Protein AF-A0A326GSK1-F1 (afdb_monomer)

pLDDT: mean 84.32, std 14.93, range [53.09, 98.25]

Radius of gyration: 17.74 Å; Cα contacts (8 Å, |Δi|>4): 48; chains: 1; bounding box: 48×21×46 Å

Solvent-accessible surface area (backbone atoms only — not comparable to full-atom values): 4382 Å² total; per-residue (Å²): 111,68,69,58,35,50,51,51,32,50,51,51,51,52,51,47,53,51,51,52,52,50,54,49,42,44,45,69,39,96,61,88,75,67,52,22,62,87,80,33,57,94,76,43,70,80,58,61,67,59,47,54,54,52,50,52,50,50,51,52,51,31,52,57,55,66,57,63,84,81,73,74,88,121

Mean predicted aligned error: 7.36 Å

Nearest PDB structures (foldseek):
  7m94-assembly1_A  TM=3.987E-01  e=7.095E+00  Bos taurus

Secondary structure (DSSP, 8-state):
-HHHHHHHHHHHHHHHHHHHHHHHHHHH-SSSSS--TTT-TTT---THHHHHHHHHHHHHHHHHHHS-------

Foldseek 3Di:
DLVVLVVVLVVLLVVLVVVVVVVCCQADNPDDDHDHCPPNVVPRDDCVVVSCVSNVVSVVSSVVSNPPPPPDPD

Structure (mmCIF, N/CA/C/O backbone):
data_AF-A0A326GSK1-F1
#
_entry.id   AF-A0A326GSK1-F1
#
loop_
_atom_site.group_PDB
_atom_site.id
_atom_site.type_symbol
_atom_site.label_atom_id
_atom_site.label_alt_id
_atom_site.label_comp_id
_atom_site.label_asym_id
_atom_site.label_entity_id
_atom_site.label_seq_id
_atom_site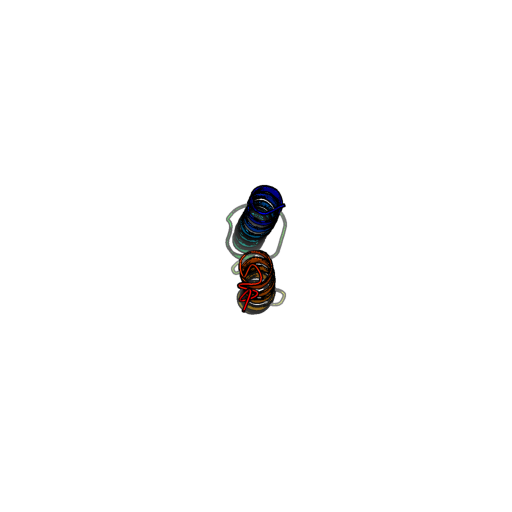.pdbx_PDB_ins_code
_atom_site.Cartn_x
_atom_site.Cartn_y
_atom_site.Cartn_z
_atom_site.occupancy
_atom_site.B_iso_or_equiv
_atom_site.auth_seq_id
_atom_site.auth_comp_id
_atom_site.auth_asym_id
_atom_site.auth_atom_id
_atom_site.pdbx_PDB_model_num
ATOM 1 N N . MET A 1 1 ? -14.254 9.925 20.725 1.00 68.88 1 MET A N 1
ATOM 2 C CA . MET A 1 1 ? -13.197 8.959 20.325 1.00 68.88 1 MET A CA 1
ATOM 3 C C . MET A 1 1 ? -13.494 8.149 19.053 1.00 68.88 1 MET A C 1
ATOM 5 O O . MET A 1 1 ? -12.537 7.743 18.413 1.00 68.88 1 MET A O 1
ATOM 9 N N . ARG A 1 2 ? -14.755 7.906 18.636 1.00 86.06 2 ARG A N 1
ATOM 10 C CA . ARG A 1 2 ? -15.049 7.163 17.382 1.00 86.06 2 ARG A CA 1
ATOM 11 C C . ARG A 1 2 ? -14.438 7.814 16.138 1.00 86.06 2 ARG A C 1
ATOM 13 O O . ARG A 1 2 ? -13.724 7.138 15.417 1.00 86.06 2 ARG A O 1
ATOM 20 N N . VAL A 1 3 ? -14.668 9.111 15.929 1.00 90.94 3 VAL A N 1
ATOM 21 C CA . VAL A 1 3 ? -14.117 9.854 14.778 1.00 90.94 3 VAL A CA 1
ATOM 22 C C . VAL A 1 3 ? -12.587 9.787 14.747 1.00 90.94 3 VAL A C 1
ATOM 24 O O . VAL A 1 3 ? -12.015 9.509 13.705 1.00 90.94 3 VAL A O 1
ATOM 27 N N . LEU A 1 4 ? -11.926 9.919 15.903 1.00 93.31 4 LEU A N 1
ATOM 28 C CA . LEU A 1 4 ? -10.471 9.772 16.005 1.00 93.31 4 LEU A CA 1
ATOM 29 C C . LEU A 1 4 ? -9.985 8.386 15.549 1.00 93.31 4 LEU A C 1
ATOM 31 O O . LEU A 1 4 ? -9.011 8.302 14.814 1.00 93.31 4 LEU A O 1
ATOM 35 N N . ARG A 1 5 ? -10.671 7.301 15.932 1.00 93.06 5 ARG A N 1
ATOM 36 C CA . ARG A 1 5 ? -10.326 5.940 15.476 1.00 93.06 5 ARG A CA 1
ATOM 37 C C . ARG A 1 5 ? -10.462 5.783 13.963 1.00 93.06 5 ARG A C 1
ATOM 39 O O . ARG A 1 5 ? -9.616 5.145 13.354 1.00 93.06 5 ARG A O 1
ATOM 46 N N . TRP A 1 6 ? -11.491 6.390 13.371 1.00 94.12 6 TRP A N 1
ATOM 47 C CA . TRP A 1 6 ? -11.668 6.417 11.917 1.00 94.12 6 TRP A CA 1
ATOM 48 C C . TRP A 1 6 ? -10.559 7.198 11.216 1.00 94.12 6 TRP A C 1
ATOM 50 O O . TRP A 1 6 ? -10.004 6.699 10.245 1.00 94.12 6 TRP A O 1
ATOM 60 N N . ILE A 1 7 ? -10.197 8.374 11.735 1.00 96.31 7 ILE A N 1
ATOM 61 C CA . ILE A 1 7 ? -9.090 9.178 11.199 1.00 96.31 7 ILE A CA 1
ATOM 62 C C . ILE A 1 7 ? -7.780 8.387 11.266 1.00 96.31 7 ILE A C 1
ATOM 64 O O . ILE A 1 7 ? -7.075 8.296 10.269 1.00 96.31 7 ILE A O 1
ATOM 68 N N . LEU A 1 8 ? -7.475 7.766 12.409 1.00 96.00 8 LEU A N 1
ATOM 69 C CA . LEU A 1 8 ? -6.264 6.958 12.570 1.00 96.00 8 LEU A CA 1
ATOM 70 C C . LEU A 1 8 ? -6.241 5.761 11.613 1.00 96.00 8 LEU A C 1
ATOM 72 O O . LEU A 1 8 ? -5.236 5.544 10.945 1.00 96.00 8 LEU A O 1
ATOM 76 N N . ALA A 1 9 ? -7.346 5.021 11.494 1.00 95.56 9 ALA A N 1
ATOM 77 C CA . ALA A 1 9 ? -7.441 3.906 10.555 1.00 95.56 9 ALA A CA 1
ATOM 78 C C . ALA A 1 9 ? -7.253 4.369 9.099 1.00 95.56 9 ALA A C 1
ATOM 80 O O . ALA A 1 9 ? -6.515 3.736 8.349 1.00 95.56 9 ALA A O 1
ATOM 81 N N . ALA A 1 10 ? -7.863 5.494 8.713 1.00 96.81 10 ALA A N 1
ATOM 82 C CA . ALA A 1 10 ? -7.719 6.059 7.374 1.00 96.81 10 ALA A CA 1
ATOM 83 C C . ALA A 1 10 ? -6.275 6.493 7.080 1.00 96.81 10 ALA A C 1
ATOM 85 O O . ALA A 1 10 ? -5.759 6.187 6.009 1.00 96.81 10 ALA A O 1
ATOM 86 N N . LEU A 1 11 ? -5.604 7.148 8.035 1.00 97.94 11 LEU A N 1
ATOM 87 C CA . LEU A 1 11 ? -4.200 7.549 7.899 1.00 97.94 11 LEU A CA 1
ATOM 88 C C . LEU A 1 11 ? -3.270 6.341 7.751 1.00 97.94 11 LEU A C 1
ATOM 90 O O . LEU A 1 11 ? -2.381 6.361 6.904 1.00 97.94 11 LEU A O 1
ATOM 94 N N . MET A 1 12 ? -3.489 5.280 8.532 1.00 97.12 12 MET A N 1
ATOM 95 C CA . MET A 1 12 ? -2.699 4.051 8.424 1.00 97.12 12 MET A CA 1
ATOM 96 C C . MET A 1 12 ? -2.857 3.389 7.053 1.00 97.12 12 MET A C 1
ATOM 98 O O . MET A 1 12 ? -1.862 3.021 6.436 1.00 97.12 12 MET A O 1
ATOM 102 N N . VAL A 1 13 ? -4.094 3.271 6.561 1.00 97.56 13 VAL A N 1
ATOM 103 C CA . VAL A 1 13 ? -4.369 2.686 5.240 1.00 97.56 13 VAL A CA 1
ATOM 104 C C . VAL A 1 13 ? -3.777 3.549 4.126 1.00 97.56 13 VAL A C 1
ATOM 106 O O . VAL A 1 13 ? -3.143 3.015 3.223 1.00 97.56 13 VAL A O 1
ATOM 109 N N . ALA A 1 14 ? -3.921 4.875 4.198 1.00 98.25 14 ALA A N 1
ATOM 110 C CA . ALA A 1 14 ? -3.332 5.783 3.215 1.00 98.25 14 ALA A CA 1
ATOM 111 C C . ALA A 1 14 ? -1.796 5.687 3.186 1.00 98.25 14 ALA A C 1
ATOM 113 O O . ALA A 1 14 ? -1.206 5.643 2.108 1.00 98.25 14 ALA A O 1
ATOM 114 N N . GLY A 1 15 ? -1.157 5.603 4.357 1.00 97.81 15 GLY A N 1
ATOM 115 C CA . GLY A 1 15 ? 0.288 5.404 4.466 1.00 97.81 15 GLY A CA 1
ATOM 116 C C . GLY A 1 15 ? 0.749 4.074 3.868 1.00 97.81 15 GLY A C 1
ATOM 117 O O . GLY A 1 15 ? 1.724 4.055 3.123 1.00 97.81 15 GLY A O 1
ATOM 118 N N . ALA A 1 16 ? 0.024 2.982 4.127 1.00 97.62 16 ALA A N 1
ATOM 119 C CA . ALA A 1 16 ? 0.324 1.678 3.536 1.00 97.62 16 ALA A CA 1
ATOM 120 C C . ALA A 1 16 ? 0.202 1.699 2.009 1.00 97.62 16 ALA A C 1
ATOM 122 O O . ALA A 1 16 ? 1.122 1.277 1.323 1.00 97.62 16 ALA A O 1
ATOM 123 N N . VAL A 1 17 ? -0.872 2.289 1.470 1.00 98.00 17 VAL A N 1
ATOM 124 C CA . VAL A 1 17 ? -1.047 2.448 0.016 1.00 98.00 17 VAL A CA 1
ATOM 125 C C . VAL A 1 17 ? 0.105 3.239 -0.602 1.00 98.00 17 VAL A C 1
ATOM 127 O O . VAL A 1 17 ? 0.586 2.872 -1.672 1.00 98.00 17 VAL A O 1
ATOM 130 N N . TRP A 1 18 ? 0.560 4.305 0.060 1.00 97.44 18 TRP A N 1
ATOM 131 C CA . TRP A 1 18 ? 1.687 5.100 -0.423 1.00 97.44 18 TRP A CA 1
ATOM 132 C C . TRP A 1 18 ? 2.996 4.298 -0.442 1.00 97.44 18 TRP A C 1
ATOM 134 O O . TRP A 1 18 ? 3.661 4.273 -1.473 1.00 97.44 18 TRP A O 1
ATOM 144 N N . ILE A 1 19 ? 3.317 3.578 0.640 1.00 95.31 19 ILE A N 1
ATOM 145 C CA . ILE A 1 19 ? 4.495 2.693 0.708 1.00 95.31 19 ILE A CA 1
ATOM 146 C C . ILE A 1 19 ? 4.416 1.602 -0.365 1.00 95.31 19 ILE A C 1
ATOM 148 O O . ILE A 1 19 ? 5.393 1.351 -1.064 1.00 95.31 19 ILE A O 1
ATOM 152 N N . SER A 1 20 ? 3.250 0.978 -0.536 1.00 96.00 20 SER A N 1
ATOM 153 C CA . SER A 1 20 ? 3.046 -0.062 -1.542 1.00 96.00 20 SER A CA 1
ATOM 154 C C . SER A 1 20 ? 3.245 0.475 -2.959 1.00 96.00 20 SER A C 1
ATOM 156 O O . SER A 1 20 ? 3.880 -0.184 -3.780 1.00 96.00 20 SER A O 1
ATOM 158 N N . ALA A 1 21 ? 2.766 1.687 -3.250 1.00 94.12 21 ALA A N 1
ATOM 159 C CA . ALA A 1 21 ? 2.997 2.340 -4.535 1.00 94.12 21 ALA A CA 1
ATOM 160 C C . ALA A 1 2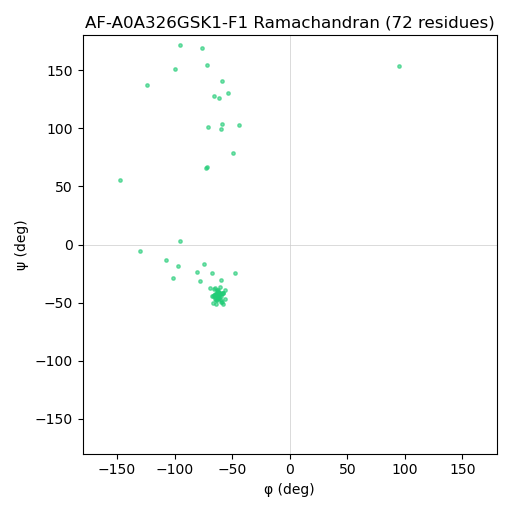1 ? 4.484 2.648 -4.773 1.00 94.12 21 ALA A C 1
ATOM 162 O O . ALA A 1 21 ? 4.979 2.407 -5.874 1.00 94.12 21 ALA A O 1
ATOM 163 N N . ASP A 1 22 ? 5.185 3.140 -3.753 1.00 91.50 22 ASP A N 1
ATOM 164 C CA . ASP A 1 22 ? 6.612 3.462 -3.815 1.00 91.50 22 ASP A CA 1
ATOM 165 C C . ASP A 1 22 ? 7.462 2.205 -4.052 1.00 91.50 22 ASP A C 1
ATOM 167 O O . ASP A 1 22 ? 8.175 2.123 -5.047 1.00 91.50 22 ASP A O 1
ATOM 171 N N . MET A 1 23 ? 7.266 1.150 -3.254 1.00 90.38 23 MET A N 1
ATOM 172 C CA . MET A 1 23 ? 7.972 -0.129 -3.416 1.00 90.38 23 MET A CA 1
ATOM 173 C C . MET A 1 23 ? 7.715 -0.788 -4.777 1.00 90.38 23 MET A C 1
ATOM 175 O O . MET A 1 23 ? 8.607 -1.418 -5.347 1.00 90.38 23 MET A O 1
ATOM 179 N N . LEU A 1 24 ? 6.495 -0.675 -5.314 1.00 90.06 24 LEU A N 1
ATOM 180 C CA . LEU A 1 24 ? 6.190 -1.169 -6.659 1.00 90.06 24 LEU A CA 1
ATOM 181 C C . LEU A 1 24 ? 6.876 -0.326 -7.738 1.00 90.06 24 LEU A C 1
ATOM 183 O O . LEU A 1 24 ? 7.335 -0.887 -8.733 1.00 90.06 24 LEU A O 1
ATOM 187 N N . ASN A 1 25 ? 6.961 0.992 -7.551 1.00 87.62 25 ASN A N 1
ATOM 188 C CA . ASN A 1 25 ? 7.684 1.877 -8.459 1.00 87.62 25 ASN A CA 1
ATOM 189 C C . ASN A 1 25 ? 9.190 1.585 -8.425 1.00 87.62 25 ASN A C 1
ATOM 191 O O . ASN A 1 25 ? 9.797 1.427 -9.476 1.00 87.62 25 ASN A O 1
ATOM 195 N N . GLU A 1 26 ? 9.779 1.380 -7.250 1.00 82.50 26 GLU A N 1
ATOM 196 C CA . GLU A 1 26 ? 11.185 0.983 -7.140 1.00 82.50 26 GLU A CA 1
ATOM 197 C C . GLU A 1 26 ? 11.454 -0.395 -7.770 1.00 82.50 26 GLU A C 1
ATOM 199 O O . GLU A 1 26 ? 12.467 -0.597 -8.439 1.00 82.50 26 GLU A O 1
ATOM 204 N N . ALA A 1 27 ? 10.542 -1.359 -7.601 1.00 85.25 27 ALA A N 1
ATOM 205 C CA . ALA A 1 27 ? 10.737 -2.715 -8.116 1.00 85.25 27 ALA A CA 1
ATOM 206 C C . ALA A 1 27 ? 10.472 -2.863 -9.628 1.00 85.25 27 ALA A C 1
ATOM 208 O O . ALA A 1 27 ? 11.070 -3.739 -10.269 1.00 85.25 27 ALA A O 1
ATOM 209 N N . TYR A 1 28 ? 9.551 -2.068 -10.188 1.00 84.75 28 TYR A N 1
ATOM 210 C CA . TYR A 1 28 ? 9.022 -2.235 -11.552 1.00 84.75 28 TYR A CA 1
ATOM 211 C C . TYR A 1 28 ? 9.027 -0.963 -12.416 1.00 84.75 28 TYR A C 1
ATOM 213 O O . TYR A 1 28 ? 8.672 -1.034 -13.594 1.00 84.75 28 TYR A O 1
ATOM 221 N N . GLY A 1 29 ? 9.387 0.191 -11.861 1.00 79.94 29 GLY A N 1
ATOM 222 C CA . GLY A 1 29 ? 9.393 1.481 -12.542 1.00 79.94 29 GLY A CA 1
ATOM 223 C C . GLY A 1 29 ? 10.567 1.665 -13.504 1.00 79.94 29 GLY A C 1
ATOM 224 O O . GLY A 1 29 ? 11.516 0.884 -13.547 1.00 79.94 29 GLY A O 1
ATOM 225 N N . ALA A 1 30 ? 10.480 2.725 -14.309 1.00 70.50 30 ALA A N 1
ATOM 226 C CA . ALA A 1 30 ? 11.463 3.060 -15.342 1.00 70.50 30 ALA A CA 1
ATOM 227 C C . ALA A 1 30 ? 12.528 4.083 -14.883 1.00 70.50 30 ALA A C 1
ATOM 229 O O . ALA A 1 30 ? 13.336 4.524 -15.700 1.00 70.50 30 ALA A O 1
ATOM 230 N N . GLY A 1 31 ? 12.504 4.509 -13.613 1.00 64.56 31 GLY A N 1
ATOM 231 C CA . GLY A 1 31 ? 13.360 5.573 -13.077 1.00 64.56 31 GLY A CA 1
ATOM 232 C C . G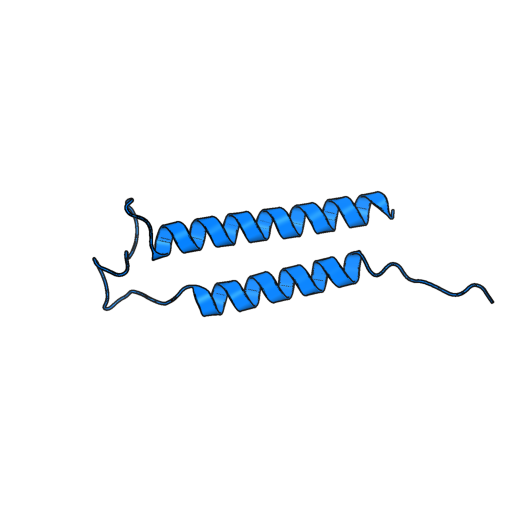LY A 1 31 ? 14.587 5.061 -12.299 1.00 64.56 31 GLY A C 1
ATOM 233 O O . GLY A 1 31 ? 14.516 3.993 -11.699 1.00 64.56 31 GLY A O 1
ATOM 234 N N . PRO A 1 32 ? 15.708 5.809 -12.266 1.00 55.22 32 PRO A N 1
ATOM 235 C CA . PRO A 1 32 ? 16.770 5.630 -11.267 1.00 55.22 32 PRO A CA 1
ATOM 236 C C . PRO A 1 32 ? 16.318 6.133 -9.875 1.00 55.22 32 PRO A C 1
ATOM 238 O O . PRO A 1 32 ? 15.538 7.085 -9.835 1.00 55.22 32 PRO A O 1
ATOM 241 N N . PRO A 1 33 ? 16.867 5.635 -8.744 1.00 58.91 33 PRO A N 1
ATOM 242 C CA . PRO A 1 33 ? 17.806 4.532 -8.573 1.00 58.91 33 PRO A CA 1
ATOM 243 C C . PRO A 1 33 ? 17.082 3.212 -8.250 1.00 58.91 33 PRO A C 1
ATOM 245 O O . PRO A 1 33 ? 15.904 3.193 -7.930 1.00 58.91 33 PRO A O 1
ATOM 248 N N . TYR A 1 34 ? 17.861 2.132 -8.258 1.00 53.09 34 TYR A N 1
ATOM 249 C CA . TYR A 1 34 ? 17.528 0.785 -7.787 1.00 53.09 34 TYR A CA 1
ATOM 250 C C . TYR A 1 34 ? 17.028 -0.224 -8.816 1.00 53.09 34 TYR A C 1
ATOM 252 O O . TYR A 1 34 ? 16.599 0.068 -9.924 1.00 53.09 34 TYR A O 1
ATOM 260 N N . TYR A 1 35 ? 17.313 -1.459 -8.420 1.00 57.44 35 TYR A N 1
ATOM 261 C CA . TYR A 1 35 ? 17.312 -2.730 -9.113 1.00 57.44 35 TYR A CA 1
ATOM 262 C C . TYR A 1 35 ? 16.013 -2.959 -9.887 1.00 57.44 35 TYR A C 1
ATOM 264 O O . TYR A 1 35 ? 15.156 -3.707 -9.445 1.00 57.44 35 TYR A O 1
ATOM 272 N N . GLY A 1 36 ? 15.850 -2.348 -11.057 1.00 58.00 36 GLY A N 1
ATOM 273 C CA . GLY A 1 36 ? 14.774 -2.734 -11.960 1.00 58.00 36 GLY A CA 1
ATOM 274 C C . GLY A 1 36 ? 14.922 -4.214 -12.311 1.00 58.00 36 GLY A C 1
ATOM 275 O O . GLY A 1 36 ? 16.043 -4.689 -12.541 1.00 58.00 36 GLY A O 1
ATOM 276 N N . ARG A 1 37 ? 13.799 -4.943 -12.388 1.00 61.16 37 ARG A N 1
ATOM 277 C CA . ARG A 1 37 ? 13.759 -6.376 -12.750 1.00 61.16 37 ARG A CA 1
ATOM 278 C C . ARG A 1 37 ? 14.593 -6.709 -13.993 1.00 61.16 37 ARG A C 1
ATOM 280 O O . ARG A 1 37 ? 14.991 -7.849 -14.152 1.00 61.16 37 ARG A O 1
ATOM 287 N N . THR A 1 38 ? 14.838 -5.756 -14.886 1.00 65.62 38 THR A N 1
ATOM 288 C CA . THR A 1 38 ? 15.583 -5.956 -16.136 1.00 65.62 38 THR A CA 1
ATOM 289 C C . THR A 1 38 ? 17.062 -5.573 -16.065 1.00 65.62 38 THR A C 1
ATOM 291 O O . THR A 1 38 ? 17.826 -6.020 -16.913 1.00 65.62 38 THR A O 1
ATOM 294 N N . VAL A 1 39 ? 17.486 -4.766 -15.086 1.00 64.44 39 VAL A N 1
ATOM 295 C CA . VAL A 1 39 ? 18.842 -4.179 -15.047 1.00 64.44 39 VAL A CA 1
ATOM 296 C C . VAL A 1 39 ? 19.770 -4.926 -14.083 1.00 64.44 39 VAL A C 1
ATOM 298 O O . VAL A 1 39 ? 20.976 -4.948 -14.296 1.00 64.44 39 VAL A O 1
ATOM 301 N N . ASN A 1 40 ? 19.233 -5.549 -13.028 1.00 70.69 40 ASN A N 1
ATOM 302 C CA . ASN A 1 40 ? 20.040 -6.136 -11.949 1.00 70.69 40 ASN A CA 1
ATOM 303 C C . ASN A 1 40 ? 19.351 -7.392 -11.366 1.00 70.69 40 ASN A C 1
ATOM 305 O O . ASN A 1 40 ? 19.005 -7.464 -10.186 1.00 70.69 40 ASN A O 1
ATOM 309 N N . MET A 1 41 ? 19.054 -8.354 -12.249 1.00 72.62 41 MET A N 1
ATOM 310 C CA . MET A 1 41 ? 18.241 -9.551 -11.967 1.00 72.62 41 MET A CA 1
ATOM 311 C C . MET A 1 41 ? 18.802 -10.456 -10.869 1.00 72.62 41 MET A C 1
ATOM 313 O O . MET A 1 41 ? 18.034 -11.111 -10.174 1.00 72.62 41 MET A O 1
ATOM 317 N N . ASP A 1 42 ? 20.122 -10.497 -10.718 1.00 79.31 42 ASP A N 1
ATOM 318 C CA . ASP A 1 42 ? 20.838 -11.271 -9.700 1.00 79.31 42 ASP A CA 1
ATOM 319 C C . ASP A 1 42 ? 20.595 -10.748 -8.277 1.00 79.31 42 ASP A C 1
ATOM 321 O O . ASP A 1 42 ? 20.689 -11.504 -7.313 1.00 79.31 42 ASP A O 1
ATOM 325 N N . LYS A 1 43 ? 20.250 -9.463 -8.147 1.00 73.88 43 LYS A N 1
ATOM 326 C CA . LYS A 1 43 ? 19.953 -8.795 -6.868 1.00 73.88 43 LYS A CA 1
ATOM 327 C C . LYS A 1 43 ? 18.470 -8.509 -6.683 1.00 73.88 43 LYS A C 1
ATOM 329 O O . LYS A 1 43 ? 18.035 -8.161 -5.585 1.00 73.88 43 LYS A O 1
ATOM 334 N N . TRP A 1 44 ? 17.696 -8.622 -7.756 1.00 82.56 44 TRP A N 1
ATOM 335 C CA . TRP A 1 44 ? 16.278 -8.327 -7.734 1.00 82.56 44 TRP A CA 1
ATOM 336 C C . TRP A 1 44 ? 15.528 -9.324 -6.852 1.00 82.56 44 TRP A C 1
ATOM 338 O O . TRP A 1 44 ? 15.622 -10.537 -7.031 1.00 82.56 44 TRP A O 1
ATOM 348 N N . THR A 1 45 ? 14.734 -8.799 -5.924 1.00 84.00 45 THR A N 1
ATOM 349 C CA . THR A 1 45 ? 13.838 -9.590 -5.081 1.00 84.00 45 THR A CA 1
ATOM 350 C C . THR A 1 45 ? 12.419 -9.071 -5.244 1.00 84.00 45 THR A C 1
ATOM 352 O O . THR A 1 45 ? 12.181 -7.866 -5.275 1.00 84.00 45 THR A O 1
ATOM 355 N N . SER A 1 46 ? 11.465 -9.993 -5.344 1.00 88.38 46 SER A N 1
ATOM 356 C CA . SER A 1 46 ? 10.047 -9.659 -5.454 1.00 88.38 46 SER A CA 1
ATOM 357 C C . SER A 1 46 ? 9.553 -8.903 -4.210 1.00 88.38 46 SER A C 1
ATOM 359 O O . SER A 1 46 ? 9.674 -9.441 -3.105 1.00 88.38 46 SER A O 1
ATOM 361 N N . PRO A 1 47 ? 8.928 -7.715 -4.355 1.00 91.62 47 PRO A N 1
ATOM 362 C CA . PRO A 1 47 ? 8.409 -6.960 -3.215 1.00 91.62 47 PRO A CA 1
ATOM 363 C C . PRO A 1 47 ? 7.125 -7.578 -2.641 1.00 91.62 47 PRO A C 1
ATOM 365 O O . PRO A 1 47 ? 6.756 -7.283 -1.508 1.00 91.62 47 PRO A O 1
ATOM 368 N N . TRP A 1 48 ? 6.447 -8.460 -3.389 1.00 94.56 48 TRP A N 1
ATOM 369 C CA . TRP A 1 48 ? 5.108 -8.958 -3.053 1.00 94.56 48 TRP A CA 1
ATOM 370 C C . TRP A 1 48 ? 5.015 -9.613 -1.678 1.00 94.56 48 TRP A C 1
ATOM 372 O O . TRP A 1 48 ? 4.027 -9.408 -0.981 1.00 94.56 48 TRP A O 1
ATOM 382 N N . LEU A 1 49 ? 6.035 -10.372 -1.267 1.00 94.00 49 LEU A N 1
ATOM 383 C CA . LEU A 1 49 ? 6.018 -11.020 0.045 1.00 94.00 49 LEU A CA 1
ATOM 384 C C . LEU A 1 49 ? 6.024 -9.984 1.180 1.00 94.00 49 LEU A C 1
ATOM 386 O O . LEU A 1 49 ? 5.262 -10.118 2.136 1.00 94.00 49 LEU A O 1
ATOM 390 N N . ALA A 1 50 ? 6.847 -8.939 1.054 1.00 93.25 50 ALA A N 1
ATOM 391 C CA . ALA A 1 50 ? 6.906 -7.850 2.024 1.00 93.25 50 ALA A CA 1
ATOM 392 C C . ALA A 1 50 ? 5.611 -7.023 2.014 1.00 93.25 50 ALA A C 1
ATOM 394 O O . ALA A 1 50 ? 5.056 -6.755 3.078 1.00 93.25 50 ALA A O 1
ATOM 395 N N . LEU A 1 51 ? 5.093 -6.696 0.825 1.00 96.44 51 LEU A N 1
ATOM 396 C CA . LEU A 1 51 ? 3.846 -5.944 0.661 1.00 96.44 51 LEU A CA 1
ATOM 397 C C . LEU A 1 51 ? 2.658 -6.663 1.300 1.00 96.44 51 LEU A C 1
ATOM 399 O O . LEU A 1 51 ? 1.961 -6.080 2.122 1.00 96.44 51 LEU A O 1
ATOM 403 N N . VAL A 1 52 ? 2.476 -7.955 1.012 1.00 97.56 52 VAL A N 1
ATOM 404 C CA . VAL A 1 52 ? 1.391 -8.750 1.607 1.00 97.56 52 VAL A CA 1
ATOM 405 C C . VAL A 1 52 ? 1.495 -8.769 3.130 1.00 97.56 52 VAL A C 1
ATOM 407 O O . VAL A 1 52 ? 0.476 -8.62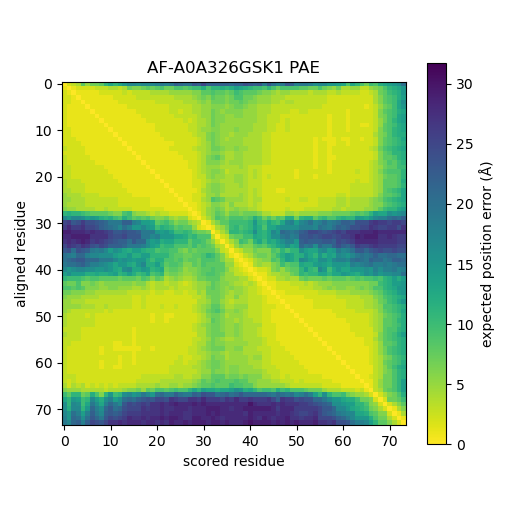7 3.806 1.00 97.56 52 VAL A O 1
ATOM 410 N N . ALA A 1 53 ? 2.700 -8.921 3.686 1.00 97.31 53 ALA A N 1
ATOM 411 C CA . ALA A 1 53 ? 2.896 -8.927 5.133 1.00 97.31 53 ALA A CA 1
ATOM 412 C C . ALA A 1 53 ? 2.532 -7.573 5.772 1.00 97.31 53 ALA A C 1
ATOM 414 O O . ALA A 1 53 ? 1.790 -7.541 6.758 1.00 97.31 53 ALA A O 1
ATOM 415 N N . ILE A 1 54 ? 3.014 -6.466 5.198 1.00 96.12 54 ILE A N 1
ATOM 416 C CA . ILE A 1 54 ? 2.769 -5.104 5.696 1.00 96.12 54 ILE A CA 1
ATOM 417 C C . ILE A 1 54 ? 1.287 -4.738 5.562 1.00 96.12 54 ILE A C 1
ATOM 419 O O . ILE A 1 54 ? 0.663 -4.348 6.552 1.00 96.12 54 ILE A O 1
ATOM 423 N N . ASP A 1 55 ? 0.698 -4.925 4.381 1.00 97.44 55 ASP A N 1
ATOM 424 C CA . ASP A 1 55 ? -0.696 -4.564 4.108 1.00 97.44 55 ASP A CA 1
ATOM 425 C C . ASP A 1 55 ? -1.663 -5.381 4.972 1.00 97.44 55 ASP A C 1
ATOM 427 O O . ASP A 1 55 ? -2.605 -4.831 5.547 1.00 97.44 55 ASP A O 1
ATOM 431 N N . SER A 1 56 ? -1.401 -6.681 5.157 1.00 97.81 56 SER A N 1
ATOM 432 C CA . SER A 1 56 ? -2.217 -7.532 6.037 1.00 97.81 56 SER A CA 1
ATOM 433 C C . SER A 1 56 ? -2.177 -7.056 7.489 1.00 97.81 56 SER A C 1
ATOM 435 O O . SER A 1 56 ? -3.209 -7.032 8.163 1.00 97.81 56 SER A O 1
ATOM 437 N N . LEU A 1 57 ? -1.000 -6.649 7.978 1.00 97.81 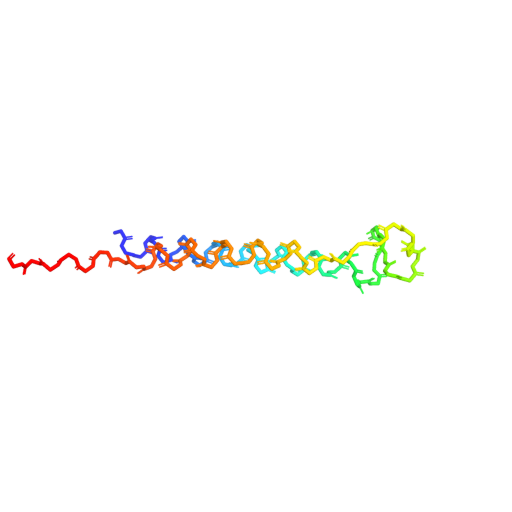57 LEU A N 1
ATOM 438 C CA . LEU A 1 57 ? -0.842 -6.128 9.333 1.00 97.81 57 LEU A CA 1
ATOM 439 C C . LEU A 1 57 ? -1.574 -4.793 9.508 1.00 97.81 57 LEU A C 1
ATOM 441 O O . LEU A 1 57 ? -2.281 -4.601 10.500 1.00 97.81 57 LEU A O 1
ATOM 445 N N . VAL A 1 58 ? -1.452 -3.886 8.538 1.00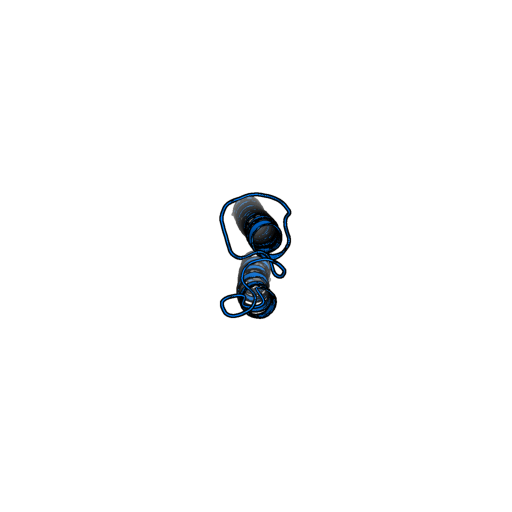 97.69 58 VAL A N 1
ATOM 446 C CA . VAL A 1 58 ? -2.149 -2.593 8.560 1.00 97.69 58 VAL A CA 1
ATOM 447 C C . VAL A 1 58 ? -3.660 -2.795 8.553 1.00 97.69 58 VAL A C 1
ATOM 449 O O . VAL A 1 58 ? -4.356 -2.190 9.372 1.00 97.69 58 VAL A O 1
ATOM 452 N N . LEU A 1 5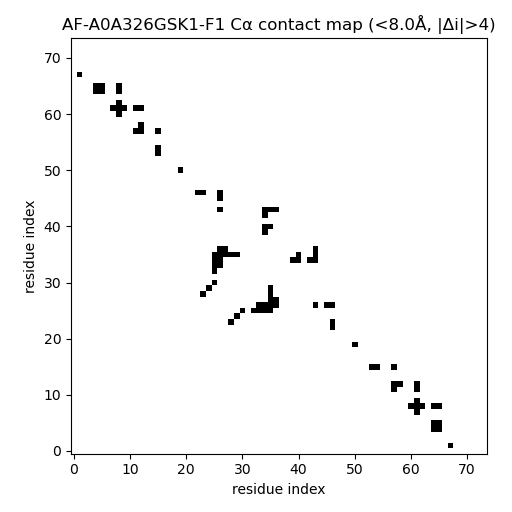9 ? -4.171 -3.680 7.694 1.00 96.94 59 LEU A N 1
ATOM 453 C CA . LEU A 1 59 ? -5.594 -4.014 7.646 1.00 96.94 59 LEU A CA 1
ATOM 454 C C . LEU A 1 59 ? -6.074 -4.616 8.965 1.00 96.94 59 LEU A C 1
ATOM 456 O O . LEU A 1 59 ? -7.123 -4.212 9.468 1.00 96.94 59 LEU A O 1
ATOM 460 N N . LEU A 1 60 ? -5.305 -5.526 9.568 1.00 97.25 60 LEU A N 1
ATOM 461 C CA . LEU A 1 60 ? -5.643 -6.103 10.867 1.00 97.25 60 LEU A CA 1
ATOM 462 C C . LEU A 1 60 ? -5.772 -5.008 11.934 1.00 97.25 60 LEU A C 1
ATOM 464 O O . LEU A 1 60 ? -6.785 -4.943 12.634 1.00 97.25 60 LEU A O 1
ATOM 468 N N . ILE A 1 61 ? -4.792 -4.107 12.028 1.00 95.56 61 ILE A N 1
ATOM 469 C CA . ILE A 1 61 ? -4.817 -3.015 13.008 1.00 95.56 61 ILE A CA 1
ATOM 470 C C . ILE A 1 61 ? -5.996 -2.075 12.735 1.00 95.56 61 ILE A C 1
ATOM 472 O O . ILE A 1 61 ? -6.772 -1.797 13.651 1.00 95.56 61 ILE A O 1
ATOM 476 N N . ALA A 1 62 ? -6.196 -1.644 11.489 1.00 95.06 62 ALA A N 1
ATOM 477 C CA . ALA A 1 62 ? -7.315 -0.785 11.112 1.00 95.06 62 ALA A CA 1
ATOM 478 C C . ALA A 1 62 ? -8.661 -1.425 11.489 1.00 95.06 62 ALA A C 1
ATOM 480 O O . ALA A 1 62 ? -9.481 -0.794 12.155 1.00 95.06 62 ALA A O 1
ATOM 481 N N . LEU A 1 63 ? -8.868 -2.706 11.171 1.00 94.62 63 LEU A N 1
ATOM 482 C CA . LEU A 1 63 ? -10.085 -3.434 11.534 1.00 94.62 63 LEU A CA 1
ATOM 483 C C . LEU A 1 63 ? -10.281 -3.504 13.051 1.00 94.62 63 LEU A C 1
ATOM 485 O O . LEU A 1 63 ? -11.395 -3.287 13.526 1.00 94.62 63 LEU A O 1
ATOM 489 N N . THR A 1 64 ? -9.226 -3.752 13.834 1.00 93.31 64 THR A N 1
ATOM 490 C CA . THR A 1 64 ? -9.338 -3.757 15.305 1.00 93.31 64 THR A CA 1
ATOM 491 C C . THR A 1 64 ? -9.666 -2.379 15.884 1.00 93.31 64 THR A C 1
ATOM 493 O O . THR A 1 64 ? -10.487 -2.287 16.797 1.00 93.31 64 THR A O 1
ATOM 496 N N . LEU A 1 65 ? -9.104 -1.300 15.329 1.00 91.62 65 LEU A N 1
ATOM 497 C CA . LEU A 1 65 ? -9.420 0.076 15.727 1.00 91.62 65 LEU A CA 1
ATOM 498 C C . LEU A 1 65 ? -10.878 0.437 15.417 1.00 91.62 65 LEU A C 1
ATOM 500 O O . LEU A 1 65 ? -11.535 1.128 16.204 1.00 91.62 65 LEU A O 1
ATOM 504 N N . LEU A 1 66 ? -11.389 -0.047 14.285 1.00 91.75 66 LEU A N 1
ATOM 505 C CA . LEU A 1 66 ? -12.755 0.197 13.824 1.00 91.75 66 LEU A CA 1
ATOM 506 C C . LEU A 1 66 ? -13.791 -0.708 14.497 1.00 91.75 66 LEU A C 1
ATOM 508 O O . LEU A 1 66 ? -14.955 -0.315 14.618 1.00 91.75 66 LEU A O 1
ATOM 512 N N . ARG A 1 67 ? -13.373 -1.870 15.014 1.00 88.62 67 ARG A N 1
ATOM 513 C CA . ARG A 1 67 ? -14.175 -2.778 15.847 1.00 88.62 67 ARG A CA 1
ATOM 514 C C . ARG A 1 67 ? -14.379 -2.160 17.231 1.00 88.62 67 ARG A C 1
ATOM 516 O O . ARG A 1 67 ? -13.868 -2.623 18.246 1.00 88.62 67 ARG A O 1
ATOM 523 N N . GLY A 1 68 ? -15.120 -1.056 17.288 1.00 68.12 68 GLY A N 1
ATOM 524 C CA . GLY A 1 68 ? -15.555 -0.469 18.546 1.00 68.12 68 GLY A CA 1
ATOM 525 C C . GLY A 1 68 ? -16.275 -1.525 19.380 1.00 68.12 68 GLY A C 1
ATOM 526 O O . GLY A 1 68 ? -17.156 -2.206 18.864 1.00 68.12 68 GLY A O 1
ATOM 527 N N . ARG A 1 69 ? -15.886 -1.657 20.656 1.00 64.88 69 ARG A N 1
ATOM 528 C CA . ARG A 1 69 ? -16.586 -2.457 21.670 1.00 64.88 69 ARG A CA 1
ATOM 529 C C . ARG A 1 69 ? -18.087 -2.176 21.546 1.00 64.88 69 ARG A C 1
ATOM 531 O O . ARG A 1 69 ? -18.565 -1.131 21.984 1.00 64.88 69 ARG A O 1
ATOM 538 N N . THR A 1 70 ? -18.831 -3.099 20.950 1.00 57.62 70 THR A N 1
ATOM 539 C CA . THR A 1 70 ? -20.259 -3.255 21.207 1.00 57.62 70 THR A CA 1
ATOM 540 C C . THR A 1 70 ? -20.358 -3.870 22.593 1.00 57.62 70 THR A C 1
ATOM 542 O O . THR A 1 70 ? -20.680 -5.048 22.734 1.00 57.62 70 THR A O 1
ATOM 545 N N . ASP A 1 71 ? -19.946 -3.118 23.613 1.00 55.97 71 ASP A N 1
ATOM 546 C CA . ASP A 1 71 ? -20.158 -3.550 24.981 1.00 55.97 71 ASP A CA 1
ATOM 547 C C . ASP A 1 71 ? -21.656 -3.407 25.214 1.00 55.97 71 ASP A C 1
ATOM 549 O O . ASP A 1 71 ? -22.203 -2.301 25.295 1.00 55.97 71 ASP A O 1
ATOM 553 N N . LYS A 1 72 ? -22.341 -4.547 25.136 1.00 54.72 72 LYS A N 1
ATOM 554 C CA . LYS A 1 72 ? -23.759 -4.667 25.432 1.00 54.72 72 LYS A CA 1
ATOM 555 C C . LYS A 1 72 ? -23.929 -4.208 26.876 1.00 54.72 72 LYS A C 1
ATOM 557 O O . LYS A 1 72 ? -23.635 -4.959 27.794 1.00 54.72 72 LYS A O 1
ATOM 562 N N . ARG A 1 73 ? -24.445 -2.994 27.076 1.00 56.66 73 ARG A N 1
ATOM 563 C CA . ARG A 1 73 ? -25.157 -2.665 28.313 1.00 56.66 73 ARG A CA 1
ATOM 564 C C . ARG A 1 73 ? -26.352 -3.616 28.412 1.00 56.66 73 ARG A C 1
ATOM 566 O O . ARG A 1 73 ? -27.358 -3.394 27.738 1.00 56.66 73 ARG A O 1
ATOM 573 N N . ARG A 1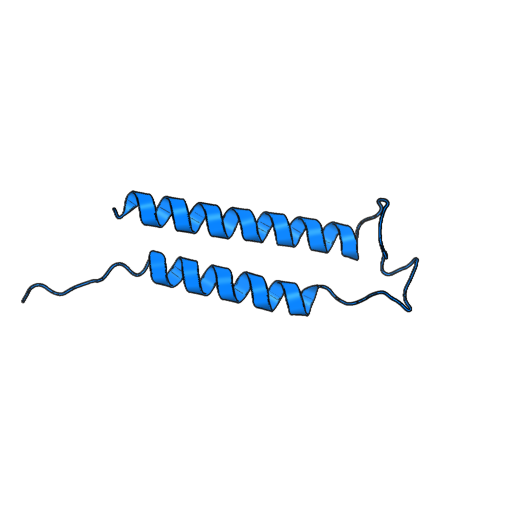 74 ? -26.222 -4.674 29.202 1.00 54.78 74 ARG A N 1
ATOM 574 C CA . ARG A 1 74 ? -27.324 -5.326 29.907 1.00 54.78 74 ARG A CA 1
ATOM 575 C C . ARG A 1 74 ? -26.834 -5.712 31.286 1.00 54.78 74 ARG A C 1
ATOM 577 O O . ARG A 1 74 ? 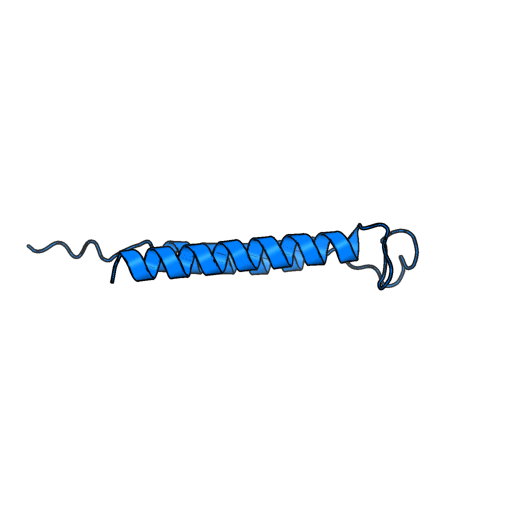-25.728 -6.284 31.348 1.00 54.78 74 ARG A O 1
#

Sequence (74 aa):
MRVLRWILAALMVAGAVWISADMLNEAYGAGPPYYGRTVNMDKWTSPWLALVAIDSLVLLIALTLLRGRTDKRR